Protein AF-A0AAV0KU76-F1 (afdb_monomer)

Structure (mmCIF, N/CA/C/O backbone):
data_AF-A0AAV0KU76-F1
#
_entry.id   AF-A0AAV0KU76-F1
#
loop_
_atom_site.group_PDB
_atom_site.id
_atom_site.type_symbol
_atom_site.label_atom_id
_atom_site.label_alt_id
_atom_site.label_comp_id
_atom_site.label_asym_id
_atom_site.label_entity_id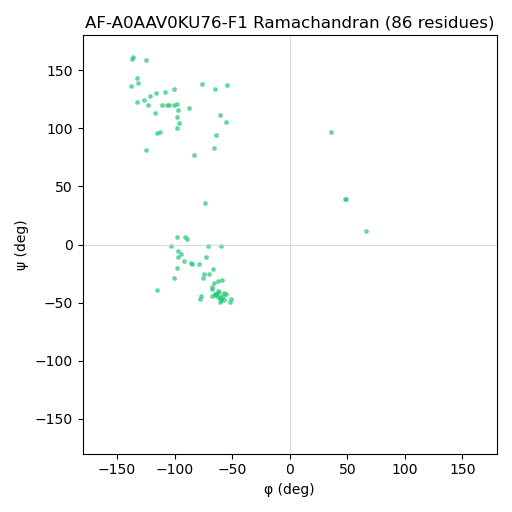
_atom_site.label_seq_id
_atom_site.pdbx_PDB_ins_code
_atom_site.Cartn_x
_atom_site.Cartn_y
_atom_site.Cartn_z
_atom_site.occupancy
_atom_site.B_iso_or_equiv
_atom_site.auth_seq_id
_atom_site.auth_comp_id
_atom_site.auth_asym_id
_atom_site.auth_atom_id
_atom_site.pdbx_PDB_model_num
ATOM 1 N N . TYR A 1 1 ? 5.053 20.947 -14.076 1.00 29.86 1 TYR A N 1
ATOM 2 C CA . TYR A 1 1 ? 4.680 21.512 -12.775 1.00 29.86 1 TYR A CA 1
ATOM 3 C C . TYR A 1 1 ? 3.753 20.523 -12.105 1.00 29.86 1 TYR A C 1
ATOM 5 O O . TYR A 1 1 ? 2.611 20.414 -12.516 1.00 29.86 1 TYR A O 1
ATOM 13 N N . TYR A 1 2 ? 4.277 19.728 -11.178 1.00 27.42 2 TYR A N 1
ATOM 14 C CA . TYR A 1 2 ? 3.448 19.074 -10.175 1.00 27.42 2 TYR A CA 1
ATOM 15 C C . TYR A 1 2 ? 3.942 19.655 -8.866 1.00 27.42 2 TYR A C 1
ATOM 17 O O . TYR A 1 2 ? 5.122 19.498 -8.539 1.00 27.42 2 TYR A O 1
ATOM 25 N N . ASP A 1 3 ? 3.082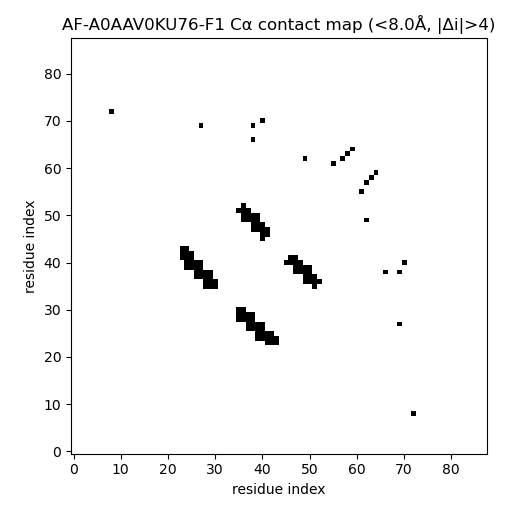 20.427 -8.212 1.00 28.84 3 ASP A N 1
ATOM 26 C CA . ASP A 1 3 ? 3.359 20.919 -6.875 1.00 28.84 3 ASP A CA 1
ATOM 27 C C . ASP A 1 3 ? 3.671 19.711 -5.996 1.00 28.84 3 ASP A C 1
ATOM 29 O O . ASP A 1 3 ? 3.042 18.655 -6.122 1.00 28.84 3 ASP A O 1
ATOM 33 N N . LYS A 1 4 ? 4.699 19.839 -5.153 1.00 32.09 4 LYS A N 1
ATOM 34 C CA . LYS A 1 4 ? 4.948 18.866 -4.094 1.00 32.09 4 LYS A CA 1
ATOM 35 C C . LYS A 1 4 ? 3.654 18.796 -3.295 1.00 32.09 4 LYS A C 1
ATOM 37 O O . LYS A 1 4 ? 3.332 19.744 -2.588 1.00 32.09 4 LYS A O 1
ATOM 42 N N . VAL A 1 5 ? 2.896 17.714 -3.460 1.00 37.00 5 VAL A N 1
ATOM 43 C CA . VAL A 1 5 ? 1.785 17.425 -2.564 1.00 37.00 5 VAL A CA 1
ATOM 44 C C . VAL A 1 5 ? 2.438 17.276 -1.207 1.00 37.00 5 VAL A C 1
ATOM 46 O O . VAL A 1 5 ? 3.248 16.369 -1.003 1.00 37.00 5 VAL A O 1
ATOM 49 N N . ASP A 1 6 ? 2.162 18.235 -0.334 1.00 36.00 6 ASP A N 1
ATOM 50 C CA . ASP A 1 6 ? 2.569 18.166 1.050 1.00 36.00 6 ASP A CA 1
ATOM 51 C C . ASP A 1 6 ? 1.824 16.969 1.640 1.00 36.00 6 ASP A C 1
ATOM 53 O O . ASP A 1 6 ? 0.649 17.041 1.996 1.00 36.00 6 ASP A O 1
ATOM 57 N N . LEU A 1 7 ? 2.488 15.812 1.643 1.00 41.81 7 LEU A N 1
ATOM 58 C CA . LEU A 1 7 ? 2.035 14.593 2.305 1.00 41.81 7 LEU A CA 1
ATOM 59 C C . LEU A 1 7 ? 2.214 14.746 3.817 1.00 41.81 7 LEU A C 1
ATOM 61 O O . LEU A 1 7 ? 2.552 13.779 4.503 1.00 41.81 7 LEU A O 1
ATOM 65 N N . ASP A 1 8 ? 1.996 15.950 4.346 1.00 42.62 8 ASP A N 1
ATOM 66 C CA . ASP A 1 8 ? 1.742 16.141 5.753 1.00 42.62 8 ASP A CA 1
ATOM 67 C C . ASP A 1 8 ? 0.398 15.476 6.070 1.00 42.62 8 ASP A C 1
ATOM 69 O O . ASP A 1 8 ? -0.685 16.062 6.092 1.00 42.62 8 ASP A O 1
ATOM 73 N N . ILE A 1 9 ? 0.496 14.169 6.286 1.00 46.00 9 ILE A N 1
ATOM 74 C CA . ILE A 1 9 ? -0.550 13.239 6.702 1.00 46.00 9 ILE A CA 1
ATOM 75 C C . ILE A 1 9 ? -1.171 13.622 8.054 1.00 46.00 9 ILE A C 1
ATOM 77 O O . ILE A 1 9 ? -2.103 12.957 8.513 1.00 46.00 9 ILE A O 1
ATOM 81 N N . THR A 1 10 ? -0.698 14.700 8.687 1.00 43.19 10 THR A N 1
ATOM 82 C CA . THR A 1 10 ? -1.332 15.313 9.854 1.00 43.19 10 THR A CA 1
ATOM 83 C C . THR A 1 10 ? -2.437 16.312 9.495 1.00 43.19 10 THR A C 1
ATOM 85 O O . THR A 1 10 ? -3.303 16.560 10.341 1.00 43.19 10 THR A O 1
ATOM 88 N N . ASN A 1 11 ? -2.514 16.808 8.250 1.00 47.94 11 ASN A N 1
ATOM 89 C CA . ASN A 1 11 ? -3.602 17.684 7.808 1.00 47.94 11 ASN A CA 1
ATOM 90 C C . ASN A 1 11 ? -4.842 16.862 7.397 1.00 47.94 11 ASN A C 1
ATOM 92 O O . ASN A 1 11 ? -5.125 16.590 6.229 1.00 47.94 11 ASN A O 1
ATOM 96 N N . LYS A 1 12 ? -5.550 16.393 8.430 1.00 55.59 12 LYS A N 1
ATOM 97 C CA . LYS A 1 12 ? -6.612 15.373 8.405 1.00 55.59 12 LYS A CA 1
ATOM 98 C C . LYS A 1 12 ? -7.942 15.800 7.765 1.00 55.59 12 LYS A C 1
ATOM 100 O O . LYS A 1 12 ? -8.844 14.973 7.726 1.00 55.59 12 LYS A O 1
ATOM 105 N N . GLU A 1 13 ? -8.112 17.040 7.296 1.00 58.56 13 GLU A N 1
ATOM 106 C CA . GLU A 1 13 ? -9.404 17.567 6.797 1.00 58.56 13 GLU A CA 1
ATOM 107 C C . GLU A 1 13 ? -10.067 16.653 5.751 1.00 58.56 13 GLU A C 1
ATOM 109 O O . GLU A 1 13 ? -11.235 16.298 5.891 1.00 58.56 13 GLU A O 1
ATOM 114 N N . TRP A 1 14 ? -9.305 16.188 4.759 1.00 56.78 14 TRP A N 1
ATOM 115 C CA . TRP A 1 14 ? -9.807 15.311 3.694 1.00 56.78 14 TRP A CA 1
ATOM 116 C C . TRP A 1 14 ? -10.148 13.892 4.179 1.00 56.78 14 TRP A C 1
ATOM 118 O O . TRP A 1 14 ? -10.990 13.217 3.591 1.00 56.78 14 TRP A O 1
ATOM 128 N N . ALA A 1 15 ? -9.511 13.438 5.262 1.00 58.00 15 ALA A N 1
ATOM 129 C CA . ALA A 1 15 ? -9.672 12.095 5.812 1.00 58.00 15 ALA A CA 1
ATOM 130 C C . ALA A 1 15 ? -10.766 12.008 6.890 1.00 58.00 15 ALA A C 1
ATOM 132 O O . ALA A 1 15 ? -11.190 10.904 7.226 1.00 58.00 15 ALA A O 1
ATOM 133 N N . LYS A 1 16 ? -11.246 13.146 7.421 1.00 57.62 16 LYS A N 1
ATOM 134 C CA . LYS A 1 16 ? -12.272 13.209 8.484 1.00 57.62 16 LYS A CA 1
ATOM 135 C C . LYS A 1 16 ? -13.596 12.541 8.100 1.00 57.62 16 LYS A C 1
ATOM 137 O O . LYS A 1 16 ? -14.271 12.011 8.972 1.00 57.62 16 LYS A O 1
ATOM 142 N N . ASN A 1 17 ? -13.945 12.553 6.814 1.00 58.62 17 ASN A N 1
ATOM 143 C CA . ASN A 1 17 ? -15.208 12.001 6.310 1.00 58.62 17 ASN A CA 1
ATOM 144 C C . ASN A 1 17 ? -15.046 10.640 5.621 1.00 58.62 17 ASN A C 1
ATOM 146 O O . ASN A 1 17 ? -16.028 10.063 5.157 1.00 58.62 17 ASN A O 1
ATOM 150 N N . LEU A 1 18 ? -13.819 10.127 5.523 1.00 59.88 18 LEU A N 1
ATOM 151 C CA . LEU A 1 18 ? -13.572 8.804 4.967 1.00 59.88 18 LEU A CA 1
ATOM 152 C C . LEU A 1 18 ? -13.701 7.797 6.103 1.00 59.88 18 LEU A C 1
ATOM 154 O O . LEU A 1 18 ? -12.940 7.859 7.061 1.00 59.88 18 LEU A O 1
ATOM 158 N N . SER A 1 19 ? -14.661 6.879 5.998 1.00 62.00 19 SER A N 1
ATOM 159 C CA . SER A 1 19 ? -14.719 5.683 6.836 1.00 62.00 19 SER A CA 1
ATOM 160 C C . SER A 1 19 ? -14.078 4.536 6.071 1.00 62.00 19 SER A C 1
ATOM 162 O O . SER A 1 19 ? -14.671 3.986 5.145 1.00 62.00 19 SER A O 1
ATOM 164 N N . PHE A 1 20 ? -12.853 4.168 6.443 1.00 64.25 20 PHE A N 1
ATOM 165 C CA . PHE A 1 20 ? -12.201 2.990 5.869 1.00 64.25 20 PHE A CA 1
ATOM 166 C C . PHE A 1 20 ? -12.506 1.699 6.642 1.00 64.25 20 PHE A C 1
ATOM 168 O O . PHE A 1 20 ? -11.969 0.649 6.300 1.00 64.25 20 PHE A O 1
ATOM 175 N N . THR A 1 21 ? -13.370 1.742 7.665 1.00 63.53 21 THR A N 1
ATOM 176 C CA . THR A 1 21 ? -13.635 0.582 8.537 1.00 63.53 21 THR A CA 1
ATOM 177 C C . THR A 1 21 ? -14.323 -0.577 7.821 1.00 63.53 21 THR A C 1
ATOM 179 O O . THR A 1 21 ? -14.250 -1.706 8.291 1.00 63.53 21 THR A O 1
ATOM 182 N N . GLU A 1 22 ? -14.986 -0.310 6.697 1.00 7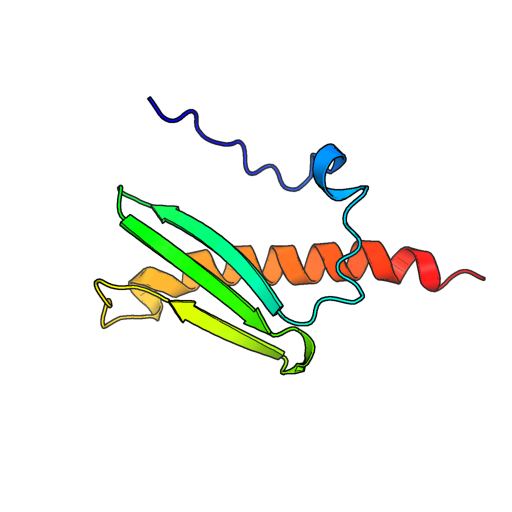0.62 22 GLU A N 1
ATOM 183 C CA . GLU A 1 22 ? -15.660 -1.328 5.881 1.00 70.62 22 GLU A CA 1
ATOM 184 C C . GLU A 1 22 ? -14.797 -1.798 4.694 1.00 70.62 22 GLU A C 1
ATOM 186 O O . GLU A 1 22 ? -15.091 -2.809 4.055 1.00 70.62 22 GLU A O 1
ATOM 191 N N . CYS A 1 23 ? -13.693 -1.098 4.414 1.00 77.94 23 CYS A N 1
ATOM 192 C CA . CYS A 1 23 ? -12.821 -1.371 3.279 1.00 77.94 23 CYS A CA 1
ATOM 193 C C . CYS A 1 23 ? -11.632 -2.233 3.707 1.00 77.94 23 CYS A C 1
ATOM 195 O O . CYS A 1 23 ? -10.755 -1.787 4.441 1.00 77.94 23 CYS A O 1
ATOM 197 N N . ASN A 1 24 ? -11.549 -3.452 3.172 1.00 82.81 24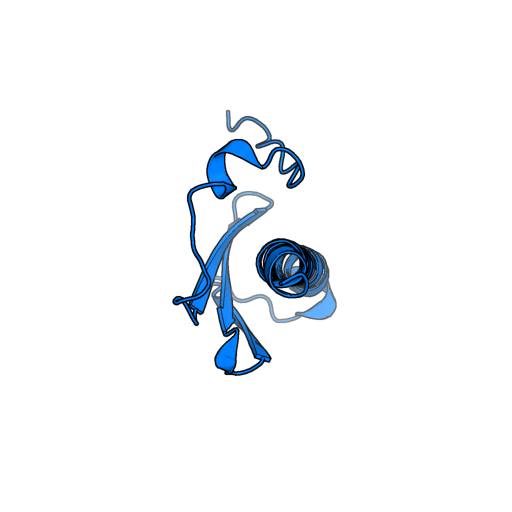 ASN A N 1
ATOM 198 C CA . ASN A 1 24 ? -10.424 -4.355 3.442 1.00 82.81 24 ASN A CA 1
ATOM 199 C C . ASN A 1 24 ? -9.216 -4.130 2.519 1.00 82.81 24 ASN A C 1
ATOM 201 O O . ASN A 1 24 ? -8.140 -4.644 2.811 1.00 82.81 24 ASN A O 1
ATOM 205 N N . LEU A 1 25 ? -9.393 -3.413 1.404 1.00 87.25 25 LEU A N 1
ATOM 206 C CA . LEU A 1 25 ? -8.362 -3.159 0.394 1.00 87.25 25 LEU A CA 1
ATOM 207 C C . LEU A 1 25 ? -8.174 -1.661 0.204 1.00 87.25 25 LEU A C 1
ATOM 209 O O . LEU A 1 25 ? -9.126 -0.962 -0.147 1.00 87.25 25 LEU A O 1
ATOM 213 N N . TRP A 1 26 ? -6.965 -1.173 0.454 1.00 86.25 26 TRP A N 1
ATOM 214 C CA . TRP A 1 26 ? -6.618 0.239 0.335 1.00 86.25 26 TRP A CA 1
ATOM 215 C C . TRP A 1 26 ? -5.569 0.411 -0.754 1.00 86.25 26 TRP A C 1
ATOM 217 O O . TRP A 1 26 ? -4.560 -0.292 -0.774 1.00 86.25 26 TRP A O 1
ATOM 227 N N . PHE A 1 27 ? -5.819 1.350 -1.658 1.00 89.06 27 PHE A N 1
ATOM 228 C CA . PHE A 1 27 ? -4.986 1.595 -2.826 1.00 89.06 27 PHE A CA 1
ATOM 229 C C . PHE A 1 27 ? -4.278 2.934 -2.670 1.00 89.06 27 PHE A C 1
ATOM 231 O O . PHE A 1 27 ? -4.919 3.977 -2.552 1.00 89.06 27 PHE A O 1
ATOM 238 N N . PHE A 1 28 ? -2.953 2.889 -2.682 1.00 88.25 28 PHE A N 1
ATOM 239 C CA . PHE A 1 28 ? -2.087 4.044 -2.524 1.00 88.25 28 PHE A CA 1
ATOM 240 C C . PHE A 1 28 ? -1.304 4.261 -3.816 1.00 88.25 28 PHE A C 1
ATOM 242 O O . PHE A 1 28 ? -0.275 3.606 -4.027 1.00 88.25 28 PHE A O 1
ATOM 249 N N . PRO A 1 29 ? -1.782 5.150 -4.704 1.00 89.38 29 PRO A N 1
ATOM 250 C CA . PRO A 1 29 ? -0.996 5.550 -5.854 1.00 89.38 29 PRO A CA 1
ATOM 251 C C . PRO A 1 29 ? 0.248 6.289 -5.364 1.00 89.38 29 PRO A C 1
ATOM 253 O O . PRO A 1 29 ? 0.171 7.167 -4.503 1.00 89.38 29 PRO A O 1
ATOM 256 N N . TYR A 1 30 ? 1.396 5.938 -5.925 1.00 84.31 30 TYR A N 1
ATOM 257 C CA . TYR A 1 30 ? 2.671 6.545 -5.590 1.00 84.31 30 TYR A CA 1
ATOM 258 C C . TYR A 1 30 ? 3.416 6.934 -6.861 1.00 84.31 30 TYR A C 1
ATOM 260 O O . TYR A 1 30 ? 3.427 6.197 -7.848 1.00 84.31 30 TYR A O 1
ATOM 268 N N . CYS A 1 31 ? 4.033 8.111 -6.828 1.00 84.62 31 CYS A N 1
ATOM 269 C CA . CYS A 1 31 ? 4.844 8.627 -7.917 1.00 84.62 31 CYS A CA 1
ATOM 270 C C . CYS A 1 31 ? 6.215 9.018 -7.373 1.00 84.62 31 CYS A C 1
ATOM 272 O O . CYS A 1 31 ? 6.310 9.838 -6.459 1.00 84.62 31 CYS A O 1
ATOM 274 N N . ASP A 1 32 ? 7.265 8.451 -7.958 1.00 78.69 32 ASP A N 1
ATOM 275 C CA . ASP A 1 32 ? 8.643 8.870 -7.726 1.00 78.69 32 ASP A CA 1
ATOM 276 C C . ASP A 1 32 ? 9.403 8.891 -9.048 1.00 78.69 32 ASP A C 1
ATOM 278 O O . ASP A 1 32 ? 9.256 7.998 -9.876 1.00 78.69 32 ASP A O 1
ATOM 282 N N . ASN A 1 33 ? 10.195 9.938 -9.276 1.00 81.81 33 ASN A N 1
ATOM 283 C CA . ASN A 1 33 ? 11.018 10.085 -10.480 1.00 81.81 33 ASN A CA 1
ATOM 284 C C . ASN A 1 33 ? 10.274 9.843 -11.815 1.00 81.81 33 ASN A C 1
ATOM 286 O O . ASN A 1 33 ? 10.838 9.291 -12.757 1.00 81.81 33 ASN A O 1
ATOM 290 N N . LYS A 1 34 ? 9.016 10.307 -11.919 1.00 84.81 34 LYS A N 1
ATOM 291 C CA . LYS A 1 34 ? 8.112 10.118 -13.080 1.00 84.81 34 LYS A CA 1
ATOM 292 C C . LYS A 1 34 ? 7.690 8.664 -13.334 1.00 84.81 34 LYS A C 1
ATOM 294 O O . LYS A 1 34 ? 7.108 8.379 -14.379 1.00 84.81 34 LYS A O 1
ATOM 299 N N . HIS A 1 35 ? 7.960 7.769 -12.393 1.00 84.94 35 HIS A N 1
ATOM 300 C CA . HIS A 1 35 ? 7.468 6.403 -12.400 1.00 84.94 35 HIS A CA 1
ATOM 301 C C . HIS A 1 35 ? 6.276 6.275 -11.457 1.00 84.94 35 HIS A C 1
ATOM 303 O O . HIS A 1 35 ? 6.309 6.772 -10.329 1.00 84.94 35 HIS A O 1
ATOM 309 N N . TYR A 1 36 ? 5.224 5.618 -11.936 1.00 87.94 36 TYR A N 1
ATOM 310 C CA . TYR A 1 36 ? 3.990 5.415 -11.189 1.00 87.94 36 TYR A CA 1
ATOM 311 C C . TYR A 1 36 ? 3.875 3.962 -10.766 1.00 87.94 36 TYR A C 1
ATOM 313 O O . TYR A 1 36 ? 3.978 3.052 -11.589 1.00 87.94 36 TYR A O 1
ATOM 321 N N . ILE A 1 37 ? 3.582 3.769 -9.488 1.00 90.19 37 ILE A N 1
ATOM 322 C CA . ILE A 1 37 ? 3.313 2.463 -8.898 1.00 90.19 37 ILE A CA 1
ATOM 323 C C . ILE A 1 37 ? 2.103 2.548 -7.979 1.00 90.19 37 ILE A C 1
ATOM 325 O O . ILE A 1 37 ? 1.685 3.627 -7.555 1.00 90.19 37 ILE A O 1
ATOM 329 N N . MET A 1 38 ? 1.520 1.396 -7.682 1.00 91.69 38 MET A N 1
ATOM 330 C CA . MET A 1 38 ? 0.393 1.285 -6.765 1.00 91.69 38 MET A CA 1
ATOM 331 C C . MET A 1 38 ? 0.775 0.361 -5.618 1.00 91.69 38 MET A C 1
ATOM 333 O O . MET A 1 38 ? 1.192 -0.773 -5.852 1.00 91.69 38 MET A O 1
ATOM 337 N N . ILE A 1 39 ? 0.591 0.820 -4.384 1.00 90.44 39 ILE A N 1
ATOM 338 C CA . ILE A 1 39 ? 0.656 -0.050 -3.210 1.00 90.44 39 ILE A CA 1
ATOM 339 C C . ILE A 1 39 ? -0.771 -0.435 -2.837 1.00 90.44 39 ILE A C 1
ATOM 341 O O . ILE A 1 39 ? -1.605 0.422 -2.554 1.00 90.44 39 ILE A O 1
ATOM 345 N N . CYS A 1 40 ? -1.049 -1.731 -2.833 1.00 90.81 40 CYS A N 1
ATOM 346 C CA . CYS A 1 40 ? -2.297 -2.292 -2.345 1.00 90.81 40 CYS A CA 1
ATOM 347 C C . CYS A 1 40 ? -2.065 -2.838 -0.938 1.00 90.81 40 CYS A C 1
ATOM 349 O O . CYS A 1 40 ? -1.231 -3.721 -0.755 1.00 90.81 40 CYS A O 1
ATOM 351 N N . VAL A 1 41 ? -2.788 -2.331 0.054 1.00 87.25 41 VAL A N 1
ATOM 352 C CA . VAL A 1 41 ? -2.768 -2.852 1.424 1.00 87.25 41 VAL A CA 1
ATOM 353 C C . VAL A 1 41 ? -4.051 -3.638 1.657 1.00 87.25 41 VAL A C 1
ATOM 355 O O . VAL A 1 41 ? -5.148 -3.091 1.567 1.00 87.25 41 VAL A O 1
ATOM 358 N N . ASN A 1 42 ? -3.916 -4.924 1.971 1.00 86.50 42 ASN A N 1
ATOM 359 C CA . ASN A 1 42 ? -5.015 -5.775 2.399 1.00 86.50 42 ASN A CA 1
ATOM 360 C C . ASN A 1 42 ? -5.019 -5.860 3.924 1.00 86.50 42 ASN A C 1
ATOM 362 O O . ASN A 1 42 ? -4.255 -6.621 4.516 1.00 86.50 42 ASN A O 1
ATOM 366 N N . ILE A 1 43 ? -5.901 -5.077 4.541 1.00 79.12 43 ILE A N 1
ATOM 367 C CA . ILE A 1 43 ? -6.028 -4.958 5.994 1.00 79.12 43 ILE A CA 1
ATOM 368 C C . ILE A 1 43 ? -6.458 -6.293 6.610 1.00 79.12 43 ILE A C 1
ATOM 370 O O . ILE A 1 43 ? -5.896 -6.717 7.612 1.00 79.12 43 ILE A O 1
ATOM 374 N N . LYS A 1 44 ? -7.409 -6.994 5.980 1.00 80.50 44 LYS A N 1
ATOM 375 C CA . LYS A 1 44 ? -7.941 -8.268 6.490 1.00 80.50 44 LYS A CA 1
ATOM 376 C C . LYS A 1 44 ? -6.913 -9.399 6.459 1.00 80.50 44 LYS A C 1
ATOM 378 O O . LYS A 1 44 ? -6.939 -10.267 7.322 1.00 80.50 44 LYS A O 1
ATOM 383 N N . ALA A 1 45 ? -6.066 -9.427 5.434 1.00 81.62 45 ALA A N 1
ATOM 384 C CA . ALA A 1 45 ? -5.039 -10.451 5.256 1.00 81.62 45 ALA A CA 1
ATOM 385 C C . ALA A 1 45 ? -3.653 -10.008 5.754 1.00 81.62 45 ALA A C 1
ATOM 387 O O . ALA A 1 45 ? -2.683 -10.711 5.487 1.00 81.62 45 ALA A O 1
ATOM 388 N N . GLU A 1 46 ? -3.560 -8.841 6.403 1.00 79.31 46 GLU A N 1
ATOM 389 C CA . GLU A 1 46 ? -2.330 -8.272 6.975 1.00 79.31 46 GLU A CA 1
ATOM 390 C C . GLU A 1 46 ? -1.131 -8.285 6.012 1.00 79.31 46 GLU A C 1
ATOM 392 O O . GLU A 1 46 ? 0.009 -8.556 6.385 1.00 79.31 46 GLU A O 1
ATOM 397 N N . ARG A 1 47 ? -1.387 -7.995 4.734 1.00 85.19 47 ARG A N 1
ATOM 398 C CA . ARG A 1 47 ? -0.369 -8.045 3.678 1.00 85.19 47 ARG A CA 1
ATOM 399 C C . ARG A 1 47 ? -0.474 -6.854 2.747 1.00 85.19 47 ARG A C 1
ATOM 401 O O . ARG A 1 47 ? -1.532 -6.239 2.625 1.00 85.19 47 ARG A O 1
ATOM 408 N N . PHE A 1 48 ? 0.610 -6.569 2.042 1.00 86.56 48 PHE A N 1
ATOM 409 C CA . PHE A 1 48 ? 0.625 -5.580 0.975 1.00 86.56 48 PHE A CA 1
ATOM 410 C C . PHE A 1 48 ? 1.148 -6.195 -0.323 1.00 86.56 48 PHE A C 1
ATOM 412 O O . PHE A 1 48 ? 1.860 -7.199 -0.317 1.00 86.56 48 PHE A O 1
ATOM 419 N N . GLU A 1 49 ? 0.804 -5.563 -1.435 1.00 89.94 49 GLU A N 1
ATOM 420 C CA . GLU A 1 49 ? 1.320 -5.874 -2.761 1.00 89.94 49 GLU A CA 1
ATOM 421 C C . GLU A 1 49 ? 1.741 -4.574 -3.451 1.00 89.94 49 GLU A C 1
ATOM 423 O O . GLU A 1 49 ? 1.096 -3.535 -3.293 1.00 89.94 49 GLU A O 1
ATOM 428 N N . VAL A 1 50 ? 2.828 -4.630 -4.221 1.00 89.81 50 VAL A N 1
ATOM 429 C CA . VAL A 1 50 ? 3.269 -3.519 -5.071 1.00 89.81 50 VAL A CA 1
ATOM 430 C C . VAL A 1 50 ? 2.968 -3.883 -6.515 1.00 89.81 50 VAL A C 1
ATOM 432 O O . VAL A 1 50 ? 3.473 -4.880 -7.033 1.00 89.81 50 VAL A O 1
ATOM 435 N N . LEU A 1 51 ? 2.141 -3.073 -7.166 1.00 90.19 51 LEU A N 1
ATOM 436 C CA . LEU A 1 51 ? 1.844 -3.190 -8.585 1.00 90.19 51 LEU A CA 1
ATOM 437 C C . LEU A 1 51 ? 2.718 -2.186 -9.333 1.00 90.19 51 LEU A C 1
ATOM 439 O O . LEU A 1 51 ? 2.529 -0.972 -9.237 1.00 90.19 51 LEU A O 1
ATOM 443 N N . ASP A 1 52 ? 3.680 -2.726 -10.070 1.00 90.19 52 ASP A N 1
ATOM 444 C CA . ASP A 1 52 ? 4.622 -1.978 -10.889 1.00 90.19 52 ASP A CA 1
ATOM 445 C C . ASP A 1 52 ? 4.700 -2.627 -12.277 1.00 90.19 52 ASP A C 1
ATOM 447 O O . ASP A 1 52 ? 5.003 -3.818 -12.403 1.00 90.19 52 ASP A O 1
ATOM 451 N N . SER A 1 53 ? 4.410 -1.848 -13.319 1.00 88.25 53 SER A N 1
ATOM 452 C CA . SER A 1 53 ? 4.452 -2.295 -14.714 1.00 88.25 53 SER A CA 1
ATOM 453 C C . SER A 1 53 ? 5.874 -2.453 -15.261 1.00 88.25 53 SER A C 1
ATOM 455 O O . SER A 1 53 ? 6.079 -3.252 -16.173 1.00 88.25 53 SER A O 1
ATOM 457 N N . LEU A 1 54 ? 6.856 -1.740 -14.703 1.00 84.69 54 LEU A N 1
ATOM 458 C CA . LEU A 1 54 ? 8.265 -1.793 -15.105 1.00 84.69 54 LEU A CA 1
ATOM 459 C C . LEU A 1 54 ? 9.094 -2.772 -14.262 1.00 84.69 54 LEU A C 1
ATOM 461 O O . LEU A 1 54 ? 10.236 -3.045 -14.623 1.00 84.69 54 LEU A O 1
ATOM 465 N N . ARG A 1 55 ? 8.510 -3.317 -13.183 1.00 70.00 55 ARG A N 1
ATOM 466 C CA . ARG A 1 55 ? 9.059 -4.333 -12.261 1.00 70.00 55 ARG A CA 1
ATOM 467 C C . ARG A 1 55 ? 10.564 -4.200 -11.992 1.00 70.00 55 ARG A C 1
ATOM 469 O O . ARG A 1 55 ? 11.402 -4.787 -12.679 1.00 70.00 55 ARG A O 1
ATOM 476 N N . HIS A 1 56 ? 10.916 -3.556 -10.887 1.00 73.81 56 HIS A N 1
ATOM 477 C CA . HIS A 1 56 ? 12.267 -3.620 -10.341 1.00 73.81 56 HIS A CA 1
ATOM 478 C C . HIS A 1 56 ? 12.508 -4.959 -9.628 1.00 73.81 56 HIS A C 1
ATOM 480 O O . HIS A 1 56 ? 11.655 -5.465 -8.903 1.00 73.81 56 HIS A O 1
ATOM 486 N N . LYS A 1 57 ? 13.695 -5.545 -9.828 1.00 73.38 57 LYS A N 1
ATOM 487 C CA . LYS A 1 57 ? 14.065 -6.847 -9.239 1.00 73.38 57 LYS A CA 1
ATOM 488 C C . LYS A 1 57 ? 14.479 -6.771 -7.765 1.00 73.38 57 LYS A C 1
ATOM 490 O O . LYS A 1 57 ? 14.533 -7.802 -7.109 1.00 73.38 57 LYS A O 1
ATOM 495 N N . ASP A 1 58 ? 14.790 -5.579 -7.264 1.00 83.19 58 ASP A N 1
ATOM 496 C CA . ASP A 1 58 ? 15.325 -5.373 -5.917 1.00 83.19 58 ASP A CA 1
ATOM 497 C C . ASP A 1 58 ? 14.314 -4.619 -5.044 1.00 83.19 58 ASP A C 1
ATOM 499 O O . ASP A 1 58 ? 14.193 -3.394 -5.095 1.00 83.19 58 ASP A O 1
ATOM 503 N N . PHE A 1 59 ? 13.550 -5.372 -4.256 1.00 82.56 59 PHE A N 1
ATOM 504 C CA . PHE A 1 59 ? 12.516 -4.803 -3.399 1.00 82.56 59 PHE A CA 1
ATOM 505 C C . PHE A 1 59 ? 13.081 -3.905 -2.299 1.00 82.56 59 PHE A C 1
ATOM 507 O O . PHE A 1 59 ? 12.549 -2.821 -2.052 1.00 82.56 59 PHE A O 1
ATOM 514 N N . GLU A 1 60 ? 14.164 -4.342 -1.659 1.00 84.06 60 GLU A N 1
ATOM 515 C CA . GLU A 1 60 ? 14.771 -3.642 -0.527 1.00 84.06 60 GLU A CA 1
ATOM 516 C C . GLU A 1 60 ? 15.248 -2.251 -0.938 1.00 84.06 60 GLU A C 1
ATOM 518 O O . GLU A 1 60 ? 15.040 -1.276 -0.216 1.00 84.06 60 GLU A O 1
ATOM 523 N N . LYS A 1 61 ? 15.834 -2.142 -2.133 1.00 81.56 61 LYS A N 1
ATOM 524 C CA . LYS A 1 61 ? 16.333 -0.871 -2.648 1.00 81.56 61 LYS A CA 1
ATOM 525 C C . LYS A 1 61 ? 15.229 0.044 -3.170 1.00 81.56 61 LYS A C 1
ATOM 527 O O . LYS A 1 61 ? 15.282 1.248 -2.925 1.00 81.56 61 LYS A O 1
ATOM 532 N N . TYR A 1 62 ? 14.276 -0.496 -3.931 1.00 81.75 62 TYR A N 1
ATOM 533 C CA . TYR A 1 62 ? 13.352 0.331 -4.716 1.00 81.75 62 TYR A CA 1
ATOM 534 C C . TYR A 1 62 ? 11.973 0.511 -4.076 1.00 81.75 62 TYR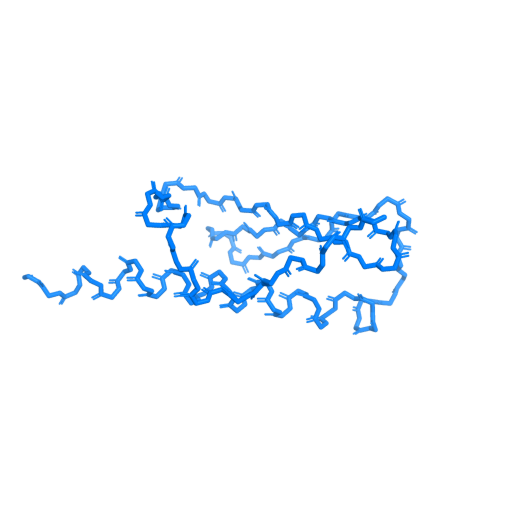 A C 1
ATOM 536 O O . TYR A 1 62 ? 11.341 1.542 -4.295 1.00 81.75 62 TYR A O 1
ATOM 544 N N . TYR A 1 63 ? 11.499 -0.446 -3.276 1.00 82.81 63 TYR A N 1
ATOM 545 C CA . TYR A 1 63 ? 10.116 -0.443 -2.787 1.00 82.81 63 TYR A CA 1
ATOM 546 C C . TYR A 1 63 ? 10.001 -0.280 -1.274 1.00 82.81 63 TYR A C 1
ATOM 548 O O . TYR A 1 63 ? 9.119 0.449 -0.815 1.00 82.81 63 TYR A O 1
ATOM 556 N N . LYS A 1 64 ? 10.887 -0.905 -0.491 1.00 84.69 64 LYS A N 1
ATOM 557 C CA . LYS A 1 64 ? 10.779 -0.946 0.975 1.00 84.69 64 LYS A CA 1
ATOM 558 C C . LYS A 1 64 ? 10.608 0.427 1.642 1.00 84.69 64 LYS A C 1
ATOM 560 O O . LYS A 1 64 ? 9.632 0.574 2.378 1.00 84.69 64 LYS A O 1
ATOM 565 N N . PRO A 1 65 ? 11.424 1.463 1.346 1.00 83.94 65 PRO A N 1
ATOM 566 C CA . PRO A 1 65 ? 11.294 2.753 2.030 1.00 83.94 65 PRO A CA 1
ATOM 567 C C . PRO A 1 65 ? 9.939 3.430 1.795 1.00 83.94 65 PRO A C 1
ATOM 569 O O . PRO A 1 65 ? 9.445 4.179 2.634 1.00 83.94 65 PRO A O 1
ATOM 572 N N . MET A 1 66 ? 9.339 3.201 0.628 1.00 84.88 66 MET A N 1
ATOM 573 C CA . MET A 1 66 ? 8.019 3.722 0.294 1.00 84.88 66 MET A CA 1
ATOM 574 C C . MET A 1 66 ? 6.917 2.893 0.961 1.00 84.88 66 MET A C 1
ATOM 576 O O . MET A 1 66 ? 5.994 3.469 1.539 1.00 84.88 66 MET A O 1
ATOM 580 N N . VAL A 1 67 ? 6.998 1.563 0.881 1.00 84.94 67 VAL A N 1
ATOM 581 C CA . VAL A 1 67 ? 6.010 0.662 1.489 1.00 84.94 67 VAL A CA 1
ATOM 582 C C . VAL A 1 67 ? 5.907 0.912 2.990 1.00 84.94 67 VAL A C 1
ATOM 584 O O . VAL A 1 67 ? 4.799 1.040 3.501 1.00 84.94 67 VAL A O 1
ATOM 587 N N . GLU A 1 68 ? 7.035 1.057 3.688 1.00 85.56 68 GLU A N 1
ATOM 588 C CA . GLU A 1 68 ? 7.061 1.343 5.127 1.00 85.56 68 GLU A CA 1
ATOM 589 C C . GLU A 1 68 ? 6.298 2.630 5.468 1.00 85.56 68 GLU A C 1
ATOM 591 O O . GLU A 1 68 ? 5.503 2.641 6.407 1.00 85.56 68 GLU A O 1
ATOM 596 N N . ARG A 1 69 ? 6.450 3.694 4.665 1.00 83.75 69 ARG A N 1
ATOM 597 C CA . ARG A 1 69 ? 5.692 4.944 4.851 1.00 83.75 69 ARG A CA 1
ATOM 598 C C . ARG A 1 69 ? 4.186 4.738 4.693 1.00 83.75 69 ARG A C 1
ATOM 600 O O . ARG A 1 69 ? 3.414 5.228 5.517 1.00 83.75 69 ARG A O 1
ATOM 607 N N . VAL A 1 70 ? 3.764 4.013 3.657 1.00 83.50 70 VAL A N 1
ATOM 608 C CA . VAL A 1 70 ? 2.340 3.750 3.385 1.00 83.50 70 VAL A CA 1
ATOM 609 C C . VAL A 1 70 ? 1.719 2.856 4.458 1.00 83.50 70 VAL A C 1
ATOM 611 O O . VAL A 1 70 ? 0.637 3.157 4.963 1.00 83.50 70 VAL A O 1
ATOM 614 N N . VAL A 1 71 ? 2.411 1.791 4.858 1.00 78.12 71 VAL A N 1
ATOM 615 C CA . VAL A 1 71 ? 1.949 0.888 5.920 1.00 78.12 71 VAL A CA 1
ATOM 616 C C . VAL A 1 71 ? 1.861 1.629 7.253 1.00 78.12 71 VAL A C 1
ATOM 618 O O . VAL A 1 71 ? 0.857 1.505 7.954 1.00 78.12 71 VAL A O 1
ATOM 621 N N . GLN A 1 72 ? 2.850 2.462 7.586 1.00 82.44 72 GLN A N 1
ATOM 622 C CA . GLN A 1 72 ? 2.814 3.264 8.808 1.00 82.44 72 GLN A CA 1
ATOM 623 C C . GLN A 1 72 ? 1.644 4.254 8.810 1.00 82.44 72 GLN A C 1
ATOM 625 O O . GLN A 1 72 ? 0.985 4.419 9.840 1.00 82.44 72 GLN A O 1
ATOM 630 N N . TYR A 1 73 ? 1.349 4.881 7.667 1.00 78.50 73 TYR A N 1
ATOM 631 C CA . TYR A 1 73 ? 0.161 5.719 7.517 1.00 78.50 73 TYR A CA 1
ATOM 632 C C . TYR A 1 73 ? -1.120 4.918 7.768 1.00 78.50 73 TYR A C 1
ATOM 634 O O . TYR A 1 73 ? -1.959 5.345 8.563 1.00 78.50 73 TYR A O 1
ATOM 642 N N . ALA A 1 74 ? -1.243 3.737 7.158 1.00 76.38 74 ALA A N 1
ATOM 643 C CA . ALA A 1 74 ? -2.422 2.898 7.321 1.00 76.38 74 ALA A CA 1
ATOM 644 C C . ALA A 1 74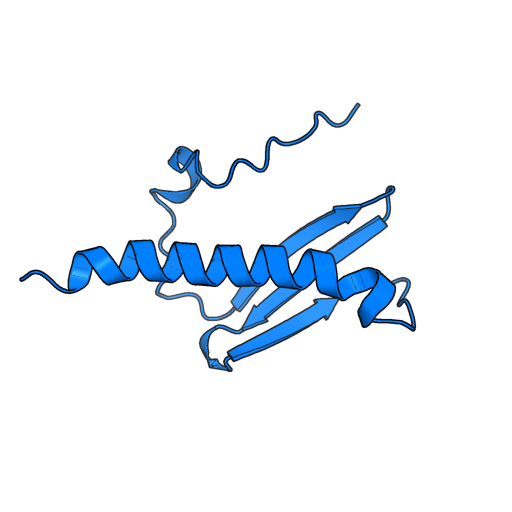 ? -2.635 2.485 8.787 1.00 76.38 74 ALA A C 1
ATOM 646 O O . ALA A 1 74 ? -3.733 2.634 9.325 1.00 76.38 74 ALA A O 1
ATOM 647 N N . ILE A 1 75 ? -1.565 2.064 9.469 1.00 75.56 75 ILE A N 1
ATOM 648 C CA . ILE A 1 75 ? -1.582 1.732 10.900 1.00 75.56 75 ILE A CA 1
ATOM 649 C C . ILE A 1 75 ? -2.003 2.943 11.739 1.00 75.56 75 ILE A C 1
ATOM 651 O O . ILE A 1 75 ? -2.848 2.813 12.625 1.00 75.56 75 ILE A O 1
ATOM 655 N N . ASN A 1 76 ? -1.428 4.120 11.483 1.00 78.19 76 ASN A N 1
ATOM 656 C CA . ASN A 1 76 ? -1.735 5.328 12.247 1.00 78.19 76 ASN A CA 1
ATOM 657 C C . ASN A 1 76 ? -3.189 5.765 12.056 1.00 78.19 76 ASN A C 1
ATOM 659 O O . ASN A 1 76 ? -3.852 6.098 13.037 1.00 78.19 76 ASN A O 1
ATOM 663 N N . TYR A 1 77 ? -3.703 5.712 10.827 1.00 75.25 77 TYR A N 1
ATOM 664 C CA . TYR A 1 77 ? -5.103 6.011 10.551 1.00 75.25 77 TYR A CA 1
ATOM 665 C C . TYR A 1 77 ? -6.027 5.050 11.314 1.00 75.25 77 TYR A C 1
ATO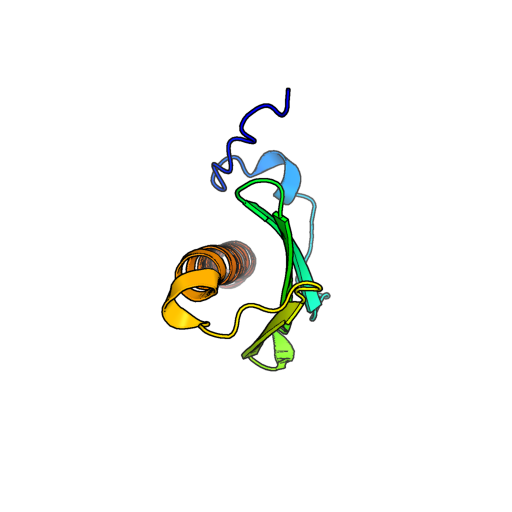M 667 O O . TYR A 1 77 ? -6.923 5.505 12.030 1.00 75.25 77 TYR A O 1
ATOM 675 N N . MET A 1 78 ? -5.773 3.737 11.238 1.00 72.56 78 MET A N 1
ATOM 676 C CA . MET A 1 78 ? -6.562 2.740 11.970 1.00 72.56 78 MET A CA 1
ATOM 677 C C . MET A 1 78 ? -6.528 3.033 13.473 1.00 72.56 78 MET A C 1
ATOM 679 O O . MET A 1 78 ? -7.574 3.149 14.106 1.00 72.56 78 MET A O 1
ATOM 683 N N . LYS A 1 79 ? -5.346 3.278 14.047 1.00 72.50 79 LYS A N 1
ATOM 684 C CA . LYS A 1 79 ? -5.229 3.655 15.463 1.00 72.50 79 LYS A CA 1
ATOM 685 C C . LYS A 1 79 ? -6.080 4.876 15.810 1.00 72.50 79 LYS A C 1
ATOM 687 O O . LYS A 1 79 ? -6.752 4.843 16.829 1.00 72.50 79 LYS A O 1
ATOM 692 N N . THR A 1 80 ? -6.112 5.916 14.974 1.00 72.62 80 THR A N 1
ATOM 693 C CA . THR A 1 80 ? -6.947 7.099 15.252 1.00 72.62 80 THR A CA 1
ATOM 694 C C . THR A 1 80 ? -8.448 6.821 15.184 1.00 72.62 80 THR A C 1
ATOM 696 O O . THR A 1 80 ? -9.178 7.326 16.024 1.00 72.62 80 THR A O 1
ATOM 699 N N . GLN A 1 81 ? -8.918 5.989 14.250 1.00 66.38 81 GLN A N 1
ATOM 700 C CA . GLN A 1 81 ? -10.350 5.676 14.122 1.00 66.38 81 GLN A CA 1
ATOM 701 C C . GLN A 1 81 ? -10.860 4.706 15.197 1.00 66.38 81 GLN A C 1
ATOM 703 O O . GLN A 1 81 ? -12.041 4.722 15.546 1.00 66.38 81 GLN A O 1
ATOM 708 N N . PHE A 1 82 ? -9.987 3.828 15.698 1.00 60.19 82 PHE A N 1
ATOM 709 C CA . PHE A 1 82 ? -10.353 2.812 16.687 1.00 60.19 82 PHE A CA 1
ATOM 710 C C . PHE A 1 82 ? -10.013 3.215 18.129 1.00 60.19 82 PHE A C 1
ATOM 712 O O . PHE A 1 82 ? -10.654 2.703 19.042 1.00 60.19 82 PHE A O 1
ATOM 719 N N . ALA A 1 83 ? -9.097 4.166 18.357 1.00 56.94 83 ALA A N 1
ATOM 720 C CA . ALA A 1 83 ? -8.829 4.706 19.696 1.00 56.94 83 ALA A CA 1
ATOM 721 C C . ALA A 1 83 ? -10.031 5.476 20.276 1.00 56.94 83 ALA A C 1
ATOM 723 O O . ALA A 1 83 ? -10.285 5.383 21.477 1.00 56.94 83 ALA A O 1
ATOM 724 N N . ASP A 1 84 ? -10.823 6.144 19.429 1.00 50.56 84 ASP A N 1
ATOM 725 C CA . ASP A 1 84 ? -12.045 6.856 19.840 1.00 50.56 84 ASP A CA 1
ATOM 726 C C . ASP A 1 84 ? -13.209 5.914 20.211 1.00 50.56 84 ASP A C 1
ATOM 728 O O . ASP A 1 84 ? -14.204 6.352 20.787 1.00 50.56 84 ASP A O 1
ATOM 732 N N . LYS A 1 85 ? -13.104 4.607 19.924 1.00 48.47 85 LYS A N 1
ATOM 733 C CA . LYS A 1 85 ? -14.155 3.616 20.229 1.00 48.47 85 LYS A CA 1
ATOM 734 C C . LYS A 1 85 ? -13.935 2.839 21.533 1.00 48.47 85 LYS A C 1
ATOM 736 O O . LYS A 1 85 ? -14.821 2.092 21.930 1.00 48.47 85 LYS A O 1
ATOM 741 N N . THR A 1 86 ? -12.803 3.021 22.215 1.00 40.56 86 THR A N 1
ATOM 742 C CA . THR A 1 86 ? -12.485 2.346 23.495 1.00 40.56 86 THR A CA 1
ATOM 743 C C . THR A 1 86 ? -12.911 3.110 24.753 1.00 40.56 86 THR A C 1
ATOM 745 O O . THR A 1 86 ? -12.611 2.669 25.859 1.00 40.56 86 THR A O 1
ATOM 748 N N . VAL A 1 87 ? -13.638 4.222 24.618 1.00 41.44 87 VAL A N 1
ATOM 749 C CA . VAL A 1 87 ? -14.230 4.946 25.755 1.00 41.44 87 VAL A CA 1
ATOM 750 C C . VAL A 1 87 ? -15.734 5.094 25.537 1.00 41.44 87 VAL A C 1
ATOM 752 O O . VAL A 1 87 ? -16.181 6.139 25.077 1.00 41.44 87 VAL A O 1
ATOM 755 N N . LYS A 1 88 ? -16.506 4.051 25.854 1.00 33.91 88 LYS A N 1
ATOM 756 C CA . LYS A 1 88 ? -17.892 4.134 26.343 1.00 33.91 88 LYS A CA 1
ATOM 757 C C . LYS A 1 88 ? -18.221 2.896 27.164 1.00 33.91 88 LYS A C 1
ATOM 759 O O . LYS A 1 88 ? -17.917 1.787 26.678 1.00 33.91 88 LYS A O 1
#

Secondary structure (DSSP, 8-state):
--------TT-GGGGTT---TT-SEEEEEEEETTEEEEEEEETTTTEEEEE-SS--S-HHHHTHHHHHHHHHHHHHHHHHHHHTTS--

Mean predicted aligned error: 9.49 Å

Solvent-accessible surface area (backbone atoms only — not comparable to full-atom values): 5720 Å² total; per-residue (Å²): 140,76,78,82,76,76,80,58,80,77,70,45,75,82,55,73,81,58,78,61,88,85,56,49,68,45,79,44,79,44,76,57,97,94,44,73,36,35,40,38,39,30,65,82,74,75,43,72,48,78,52,51,93,83,60,79,90,52,52,74,83,75,41,43,77,58,51,54,54,54,52,51,49,53,53,51,52,50,49,60,68,51,60,70,67,77,75,127

Nearest PDB structures (foldseek):
  2xre-assembly1_B  TM=6.446E-01  e=2.001E-02  Homo sapiens
  6w42-assembly1_A-2  TM=6.098E-01  e=1.773E+00  Human immunodeficiency virus 1
  7u32-assembly1_A  TM=5.039E-01  e=2.161E+00  Visna/maedi virus EV1 KV1772
  6rwo-assembly1_C  TM=5.049E-01  e=2.813E+00  Simian immunodeficiency virus
  8w2r-assembly1_I  TM=7.040E-01  e=4.463E+00  Human immunodeficiency virus 1

Organism: NCBI:txid586396

Foldseek 3Di:
DDPPPPPPVVPCPVVPPDDCVVPQWDWDWDDDPNAIKIWIHRNPVRDIDIGHPVDDPDCVPPPVVVVVVVVVSVVVSVCVVCVVVPPD

Sequence (88 aa):
YYDKVDLDITNKEWAKNLSFTECNLWFFPYCDNKHYIMICVNIKAERFEVLDSLRHKDFEKYYKPMVERVVQYAINYMKTQFADKTVK

pLDDT: mean 71.52, std 18.08, range [27.42, 91.69]

InterPro domains:
  IPR003653 Ulp1 protease family, C-terminal catalytic domain [PF02902] (12-80)
  IPR038765 Papain-like cysteine peptidase superfamily [SSF54001] (12-80)

Radius of gyration: 14.74 Å; Cα contacts (8 Å, |Δi|>4): 62; chains: 1; bounding box: 34×32×41 Å

=== Feature glossary ===
The record interleaves many kinds of information about one protein. Here is each kind framed as the question it answers.

Q: What known structures does this most resemble?
A: Structural nearest neighbors (via Foldseek easy-search vs the PDB). Reported per hit: target PDB id, E-value, and alignment TM-score. A TM-score above ~0.5 is the conventio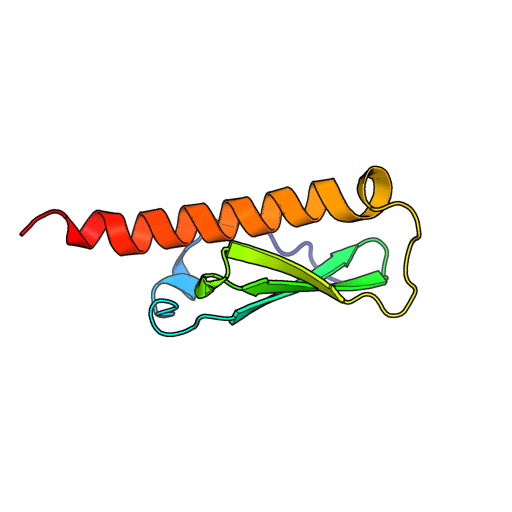nal threshold for 'same fold'.

Q: Where is each backbone atom in 3D?
A: The mmCIF table is the protein's shape written out atom by atom. For each backbone N, Cα, C, and carbonyl O, it records an (x, y, z) coordinate triple in Å plus the residue type, chain letter, and residue number.

Q: What are the backbone torsion angles?
A: The φ/ψ torsion pair specifies the backbone conformation at each residue. φ rotates about the N–Cα bond, ψ about the Cα–C bond. Steric clashes forbid most of the (φ, ψ) plane — the allowed regions (α-helix basin, β-sheet basin, left-handed helix) are the Ramachandran-allowed regions.

Q: Which residues are buried vs exposed?
A: Solvent-accessible surface area (SASA) is the area in Å² traced out by the centre of a 1.4 Å probe sphere (a water molecule) rolled over the protein's van der Waals surface (Shrake–Rupley / Lee–Richards construction). Buried residues have near-zero SASA; fully exposed residues can exceed 200 Å². The total SASA scales roughly with the number of surface residues.

Q: How confident is the AlphaFold model at each residue?
A: pLDDT is the predicted lDDT-Cα score: AlphaFold's confidence that the local environment of each residue (all inter-atomic distances within 15 Å) is correctly placed. It is a per-residue number between 0 and 100, with higher meaning more reliable.

Q: What does the local fold look like, residue by residue?
A: 3Di is Foldseek's structural alphabet. Each residue is assigned one of twenty discrete states based on how its Cα sits relative to its spatial (not sequential) neighbors. Aligning 3Di strings finds structural homologs roughly as well as full 3D superposition, but orders of magnitude faster.

Q: How big and how compact is the whole molecule?
A: Radius of gyration (Rg) is the root-mean-square distance of Cα atoms from their centroid — a single number for overall size and compactness. A globular domain of N residues has Rg ≈ 2.2·N^0.38 Å; an extended or disordered chain has a much larger Rg. The Cα contact count is the number of residue pairs whose Cα atoms are within 8 Å and are more than four positions apart in sequence — a standard proxy for tertiary packing density. The bounding box is the smallest axis-aligned box enclosing all Cα atoms.

Q: Which residues are in helices, strands, or loops?
A: DSSP 8-state secondary structure assigns each residue one of H (α-helix), G (3₁₀-helix), I (π-helix), E (extended β-strand), B (isolated β-bridge), T (hydrogen-bonded turn), S (bend), or '-' (coil). The assignment is computed from backbone hydrogen-bond geometry via the Kabsch–Sander algorithm.

Q: How mobile is each atom in the crystal?
A: Crystallographic B-factors measure how much each atom's electron density is smeared out, in Å². They rise in mobile loops and surface residues and fall in the buried interior. In AlphaFold models this column is repurposed to hold pLDDT instead.

Q: What if only a Cα trace is available?
A: P-SEA three-state annotation labels each residue as helix, strand, or coil based purely on the geometry of the Cα trace. It serves as a fallback when the full backbone (and thus DSSP) is unavailable.

Q: What family and function is it annotated with?
A: 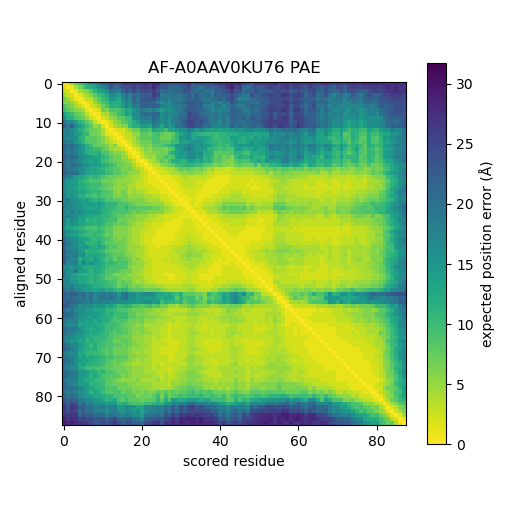Database cross-references. InterPro integrates a dozen domain/family signature databases into unified entries with residue-range hits. GO terms attach function/process/location labels with evidence codes. CATH codes position the fold in a four-level structural taxonomy. Organism is the NCBI-taxonomy species name.

Q: Are the domains correctly placed relative to each other?
A: Predicted Aligned Error (PAE) is an AlphaFold confidence matrix: entry (i, j) is the expected error in the position of residue j, in ångströms, when the prediction is superimposed on the true structure at residue i. Low PAE within a block of residues means that block is internally rigid and well-predicted; high PAE between two blocks means their relative placement is uncertain even if each block individually is confident.

Q: What do the diagnostic plots show?
A: Three diagnostic plots accompany the record. The Cα contact map visualizes the tertiary structure as a 2D adjacency matrix (8 Å cutoff, sequence-local contacts suppressed). The Ramachandran plot shows the distribution of backbone (φ, ψ) torsions, with points in the α and β basins reflecting secondary structure content. The PAE plot shows AlphaFold's inter-residue confidence as a color matrix.

Q: What is the amino-acid chain?
A: Primary structure: the covalent order of the twenty standard amino acids along the backbone. Two proteins with the same sequence will (almost always) fold to the same structure; two with 30% identity often share a fold but not the details.

Q: What do the rendered images show?
A: The six renders are orthographic views along the three Cartesian axes in both directions. Representation (cartoon, sticks, or surface) and color scheme (sequence-rainbow or by-chain) vary across proteins so the training set covers all the common visualization conventions.